Protein AF-B4IPJ2-F1 (afdb_monomer_lite)

Structure (mmCIF, N/CA/C/O backbone):
data_AF-B4IPJ2-F1
#
_entry.id   AF-B4IPJ2-F1
#
loop_
_atom_site.group_PDB
_atom_site.id
_atom_site.type_symbol
_atom_site.label_atom_id
_atom_site.label_alt_id
_atom_site.label_comp_id
_atom_site.label_asym_id
_atom_site.label_entity_id
_atom_site.label_seq_id
_atom_site.pdbx_PDB_ins_code
_atom_site.Cartn_x
_atom_site.Cartn_y
_atom_site.Cartn_z
_atom_site.occupancy
_atom_site.B_iso_or_equiv
_atom_site.auth_seq_id
_atom_site.auth_comp_id
_atom_site.auth_asym_id
_atom_site.auth_atom_id
_atom_site.pdbx_PDB_model_num
ATOM 1 N N . MET A 1 1 ? 66.262 -29.694 -30.016 1.00 44.78 1 MET A N 1
ATOM 2 C CA . MET A 1 1 ? 65.763 -28.352 -30.376 1.00 44.78 1 MET A CA 1
ATOM 3 C C . MET A 1 1 ? 64.591 -28.519 -31.331 1.00 44.78 1 MET A C 1
ATOM 5 O O . MET A 1 1 ? 64.845 -28.832 -32.480 1.00 44.78 1 MET A O 1
ATOM 9 N N . LEU A 1 2 ? 63.349 -28.386 -30.855 1.00 38.03 2 LEU A N 1
ATOM 10 C CA . LEU A 1 2 ? 62.197 -27.907 -31.638 1.00 38.03 2 LEU A CA 1
ATOM 11 C C . LEU A 1 2 ? 61.017 -27.702 -30.669 1.00 38.03 2 LEU A C 1
ATOM 13 O O . LEU A 1 2 ? 60.478 -28.662 -30.130 1.00 38.03 2 LEU A O 1
ATOM 17 N N . ARG A 1 3 ? 60.675 -26.444 -30.381 1.00 39.81 3 ARG A N 1
ATOM 18 C CA . ARG A 1 3 ? 59.405 -26.051 -29.758 1.00 39.81 3 ARG A CA 1
ATOM 19 C C . ARG A 1 3 ? 58.645 -25.289 -30.838 1.00 39.81 3 ARG A C 1
ATOM 21 O O . ARG A 1 3 ? 59.050 -24.181 -31.174 1.00 39.81 3 ARG A O 1
ATOM 28 N N . GLU A 1 4 ? 57.613 -25.895 -31.415 1.00 46.41 4 GLU A N 1
ATOM 29 C CA . GLU A 1 4 ? 56.690 -25.199 -32.314 1.00 46.41 4 GLU A CA 1
ATOM 30 C C . GLU A 1 4 ? 55.860 -24.202 -31.501 1.00 46.41 4 GLU A C 1
ATOM 32 O O . GLU A 1 4 ? 55.110 -24.569 -30.597 1.00 46.41 4 GLU A O 1
ATOM 37 N N . ALA A 1 5 ? 56.042 -22.919 -31.800 1.00 48.00 5 ALA A N 1
ATOM 38 C CA . ALA A 1 5 ? 55.200 -21.849 -31.301 1.00 48.00 5 ALA A CA 1
ATOM 39 C C . ALA A 1 5 ? 53.913 -21.815 -32.138 1.00 48.00 5 ALA A C 1
ATOM 41 O O . ALA A 1 5 ? 53.957 -21.536 -33.336 1.00 48.00 5 ALA A O 1
ATOM 42 N N . LEU A 1 6 ? 52.766 -22.097 -31.513 1.00 53.72 6 LEU A N 1
ATOM 43 C CA . LEU A 1 6 ? 51.465 -21.816 -32.118 1.00 53.72 6 LEU A CA 1
ATOM 44 C C . LEU A 1 6 ? 51.333 -20.309 -32.407 1.00 53.72 6 LEU A C 1
ATOM 46 O O . LEU A 1 6 ? 51.720 -19.466 -31.597 1.00 53.72 6 LEU A O 1
ATOM 50 N N . SER A 1 7 ? 50.757 -19.995 -33.569 1.00 51.19 7 SER A N 1
ATOM 51 C CA . SER A 1 7 ? 50.551 -18.636 -34.078 1.00 51.19 7 SER A CA 1
ATOM 52 C C . SER A 1 7 ? 49.685 -17.770 -33.141 1.00 51.19 7 SER A C 1
ATOM 54 O O . SER A 1 7 ? 48.674 -18.256 -32.618 1.00 51.19 7 SER A O 1
ATOM 56 N N . PRO A 1 8 ? 50.006 -16.467 -32.984 1.00 45.62 8 PRO A N 1
ATOM 57 C CA . PRO A 1 8 ? 49.281 -15.531 -32.114 1.00 45.62 8 PRO A CA 1
ATOM 58 C C . PRO A 1 8 ? 47.792 -15.347 -32.462 1.00 45.62 8 PRO A C 1
ATOM 60 O O . PRO A 1 8 ? 47.043 -14.782 -31.667 1.00 45.62 8 PRO A O 1
ATOM 63 N N . SER A 1 9 ? 47.327 -15.855 -33.605 1.00 42.34 9 SER A N 1
ATOM 64 C CA . SER A 1 9 ? 45.913 -15.817 -33.996 1.00 42.34 9 SER A CA 1
ATOM 65 C C . SER A 1 9 ? 45.018 -16.804 -33.231 1.00 42.34 9 SER A C 1
ATOM 67 O O . SER A 1 9 ? 43.816 -16.569 -33.147 1.00 42.34 9 SER A O 1
ATOM 69 N N . VAL A 1 10 ? 45.566 -17.873 -32.635 1.00 45.91 10 VAL A N 1
ATOM 70 C CA . VAL A 1 10 ? 44.762 -18.891 -31.917 1.00 45.91 10 VAL A CA 1
ATOM 71 C C . VAL A 1 10 ? 44.386 -18.441 -30.496 1.00 45.91 10 VAL A C 1
ATOM 73 O O . VAL A 1 10 ? 43.338 -18.813 -29.978 1.00 45.91 10 VAL A O 1
ATOM 76 N N . VAL A 1 11 ? 45.178 -17.557 -29.882 1.00 45.03 11 VAL A N 1
ATOM 77 C CA . VAL A 1 11 ? 44.972 -17.083 -28.496 1.00 45.03 11 VAL A CA 1
ATOM 78 C C . VAL A 1 11 ? 43.772 -16.125 -28.366 1.00 45.03 11 VAL A C 1
ATOM 80 O O . VAL A 1 11 ? 43.311 -15.842 -27.264 1.00 45.03 11 VAL A O 1
ATOM 83 N N . ARG A 1 12 ? 43.202 -15.645 -29.478 1.00 42.81 12 ARG A N 1
ATOM 84 C CA . ARG A 1 12 ? 42.180 -14.585 -29.472 1.00 42.81 12 ARG A CA 1
ATOM 85 C C . ARG A 1 12 ? 40.736 -15.065 -29.247 1.00 42.81 12 ARG A C 1
ATOM 87 O O . ARG A 1 12 ? 39.860 -14.226 -29.075 1.00 42.81 12 ARG A O 1
ATOM 94 N N . ILE A 1 13 ? 40.470 -16.375 -29.242 1.00 48.00 13 ILE A N 1
ATOM 95 C CA . ILE A 1 13 ? 39.093 -16.911 -29.144 1.00 48.00 13 ILE A CA 1
ATOM 96 C C . ILE A 1 13 ? 38.626 -17.106 -27.687 1.00 48.00 13 ILE A C 1
ATOM 98 O O . ILE A 1 13 ? 37.430 -17.209 -27.433 1.0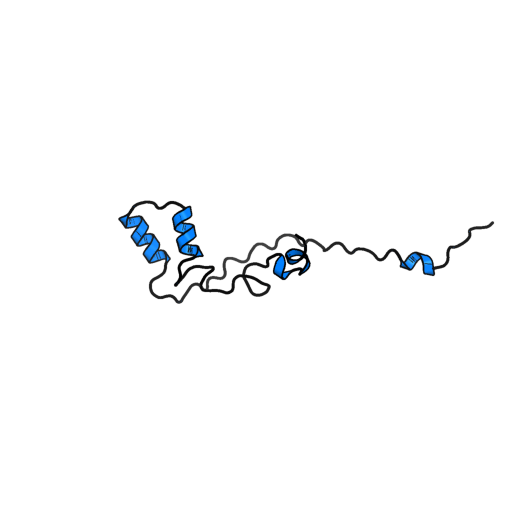0 48.00 13 ILE A O 1
ATOM 102 N N . LEU A 1 14 ? 39.522 -17.045 -26.699 1.00 41.78 14 LEU A N 1
ATOM 103 C CA . LEU A 1 14 ? 39.150 -17.104 -25.279 1.00 41.78 14 LEU A CA 1
ATOM 104 C C . LEU A 1 14 ? 39.051 -15.690 -24.694 1.00 41.78 14 LEU A C 1
ATOM 106 O O . LEU A 1 14 ? 39.848 -15.268 -23.859 1.00 41.78 14 LEU A O 1
ATOM 110 N N . GLY A 1 15 ? 38.072 -14.935 -25.196 1.00 31.97 15 GLY A N 1
ATOM 111 C CA . GLY A 1 15 ? 37.666 -13.653 -24.630 1.00 31.97 15 GLY A CA 1
ATOM 112 C C . GLY A 1 15 ? 37.072 -13.857 -23.238 1.00 31.97 15 GLY A C 1
ATOM 113 O O . GLY A 1 15 ? 36.078 -14.558 -23.071 1.00 31.97 15 GLY A O 1
ATOM 114 N N . ALA A 1 16 ? 37.721 -13.257 -22.245 1.00 36.59 16 ALA A N 1
ATOM 115 C CA . ALA A 1 16 ? 37.366 -13.310 -20.839 1.00 36.59 16 ALA A CA 1
ATOM 116 C C . ALA A 1 16 ? 35.902 -12.912 -20.588 1.00 36.59 16 ALA A C 1
ATOM 118 O O . ALA A 1 16 ? 35.488 -11.785 -20.861 1.00 36.59 16 ALA A O 1
ATOM 119 N N . THR A 1 17 ? 35.133 -13.818 -19.988 1.00 35.03 17 THR A N 1
ATOM 120 C CA . THR A 1 17 ? 33.884 -13.476 -19.310 1.00 35.03 17 THR A CA 1
ATOM 121 C C . THR A 1 17 ? 34.238 -12.691 -18.049 1.00 35.03 17 THR A C 1
ATOM 123 O O . THR A 1 17 ? 34.627 -13.264 -17.031 1.00 35.03 17 THR A O 1
ATOM 126 N N . SER A 1 18 ? 34.150 -11.365 -18.122 1.00 34.78 18 SER A N 1
ATOM 127 C CA . SER A 1 18 ? 34.175 -10.506 -16.940 1.00 34.78 18 SER A CA 1
ATOM 128 C C . SER A 1 18 ? 32.929 -10.803 -16.107 1.00 34.78 18 SER A C 1
ATOM 130 O O . SER A 1 18 ? 31.832 -10.384 -16.471 1.00 34.78 18 SER A O 1
ATOM 132 N N . ALA A 1 19 ? 33.082 -11.523 -14.995 1.00 40.00 19 ALA A N 1
ATOM 133 C CA . ALA A 1 19 ? 32.028 -11.636 -13.994 1.00 40.00 19 ALA A CA 1
ATOM 134 C C . ALA A 1 19 ? 31.645 -10.225 -13.499 1.00 40.00 19 ALA A C 1
ATOM 136 O O . ALA A 1 19 ? 32.543 -9.405 -13.275 1.00 40.00 19 ALA A O 1
ATOM 137 N N . PRO A 1 20 ? 30.349 -9.901 -13.337 1.00 39.25 20 PRO A N 1
ATOM 138 C CA . PRO A 1 20 ? 29.960 -8.624 -12.766 1.00 39.25 20 PRO A CA 1
ATOM 139 C C . PRO A 1 20 ? 30.466 -8.577 -11.324 1.00 39.25 20 PRO A C 1
ATOM 141 O O . PRO A 1 20 ? 30.186 -9.460 -10.512 1.00 39.25 20 PRO A O 1
ATOM 144 N N . LYS A 1 21 ? 31.269 -7.558 -11.022 1.00 41.47 21 LYS A N 1
ATOM 145 C CA . LYS A 1 21 ? 31.778 -7.290 -9.681 1.00 41.47 21 LYS A CA 1
ATOM 146 C C . LYS A 1 21 ? 30.582 -7.006 -8.767 1.00 41.47 21 LYS A C 1
ATOM 148 O O . LYS A 1 21 ? 29.949 -5.966 -8.905 1.00 41.47 21 LYS A O 1
ATOM 153 N N . MET A 1 22 ? 30.257 -7.941 -7.872 1.00 42.22 22 MET A N 1
ATOM 154 C CA . MET A 1 22 ? 29.280 -7.709 -6.808 1.00 42.22 22 MET A CA 1
ATOM 155 C C . MET A 1 22 ? 29.894 -6.712 -5.827 1.00 42.22 22 MET A C 1
ATOM 157 O O . MET A 1 22 ? 30.812 -7.045 -5.076 1.00 42.22 22 MET A O 1
ATOM 161 N N . GLU A 1 23 ? 29.440 -5.465 -5.888 1.00 43.25 23 GLU A N 1
ATOM 162 C CA . GLU A 1 23 ? 29.697 -4.495 -4.829 1.00 43.25 23 GLU A CA 1
ATOM 163 C C . GLU A 1 23 ? 28.942 -4.929 -3.559 1.00 43.25 23 GLU A C 1
ATOM 165 O O . GLU A 1 23 ? 27.842 -5.481 -3.664 1.00 43.25 23 GLU A O 1
ATOM 170 N N . PRO A 1 24 ? 29.517 -4.732 -2.358 1.00 45.62 24 PRO A N 1
ATOM 171 C CA . PRO A 1 24 ? 28.815 -5.027 -1.113 1.00 45.62 24 PRO A CA 1
ATOM 172 C C . PRO A 1 24 ? 27.530 -4.181 -1.023 1.00 45.62 24 PRO A C 1
ATOM 174 O O . PRO A 1 24 ? 27.515 -3.065 -1.554 1.00 45.62 24 PRO A O 1
ATOM 177 N N . PRO A 1 25 ? 26.457 -4.671 -0.366 1.00 49.25 25 PRO A N 1
ATOM 178 C CA . PRO A 1 25 ? 25.209 -3.926 -0.252 1.00 49.25 25 PRO A CA 1
ATOM 179 C C . PRO A 1 25 ? 25.479 -2.561 0.385 1.00 49.25 25 PRO A C 1
ATOM 181 O O . PRO A 1 25 ? 25.898 -2.488 1.540 1.00 49.25 25 PRO A O 1
ATOM 184 N N . LYS A 1 26 ? 25.271 -1.479 -0.371 1.00 46.97 26 LYS A N 1
ATOM 185 C CA . LYS A 1 26 ? 25.202 -0.136 0.208 1.00 46.97 26 LYS A CA 1
ATOM 186 C C . LYS A 1 26 ? 24.047 -0.147 1.206 1.00 46.97 26 LYS A C 1
ATOM 188 O O . LYS A 1 26 ? 22.934 -0.516 0.829 1.00 46.97 26 LYS A O 1
ATOM 193 N N . GLU A 1 27 ? 24.330 0.212 2.459 1.00 48.75 27 GLU A N 1
ATOM 194 C CA . GLU A 1 27 ? 23.302 0.537 3.450 1.00 48.75 27 GLU A CA 1
ATOM 195 C C . GLU A 1 27 ? 22.254 1.421 2.777 1.00 48.75 27 GLU A C 1
ATOM 197 O O . GLU A 1 27 ? 22.584 2.414 2.121 1.00 48.75 27 GLU A O 1
ATOM 202 N N . GLN A 1 28 ? 20.998 0.984 2.854 1.00 37.91 28 GLN A N 1
ATOM 203 C CA . GLN A 1 28 ? 19.888 1.683 2.230 1.00 37.91 28 GLN A CA 1
ATOM 204 C C . GLN A 1 28 ? 19.831 3.094 2.824 1.00 37.91 28 GLN A C 1
ATOM 206 O O . GLN A 1 28 ? 19.776 3.212 4.051 1.00 37.91 28 GLN A O 1
ATOM 211 N N . PRO A 1 29 ? 19.836 4.158 2.002 1.00 41.31 29 PRO A N 1
ATOM 212 C CA . PRO A 1 29 ? 19.564 5.479 2.521 1.00 41.31 29 PRO A CA 1
ATOM 213 C C . PRO A 1 29 ? 18.134 5.444 3.057 1.00 41.31 29 PRO A C 1
ATOM 215 O O . PRO A 1 29 ? 17.192 5.074 2.355 1.00 41.31 29 PRO A O 1
ATOM 218 N N . GLU A 1 30 ? 18.023 5.741 4.345 1.00 41.62 30 GLU A N 1
ATOM 219 C CA . GLU A 1 30 ? 16.809 6.113 5.051 1.00 41.62 30 GLU A CA 1
ATOM 220 C C . GLU A 1 30 ? 15.719 6.661 4.119 1.00 41.62 30 GLU A C 1
ATOM 222 O O . GLU A 1 30 ? 15.880 7.712 3.501 1.00 41.62 30 GLU A O 1
ATOM 227 N N . SER A 1 31 ? 14.631 5.881 4.012 1.00 40.59 31 SER A N 1
ATOM 228 C CA . SER A 1 31 ? 13.343 6.195 3.381 1.00 40.59 31 SER A CA 1
ATOM 229 C C . SER A 1 31 ? 13.180 7.697 3.153 1.00 40.59 31 SER A C 1
ATOM 231 O O . SER A 1 31 ? 12.813 8.423 4.081 1.00 40.59 31 SER A O 1
ATOM 233 N N . SER A 1 32 ? 13.449 8.147 1.924 1.00 39.09 32 SER A N 1
ATOM 234 C CA . SER A 1 32 ? 13.334 9.548 1.537 1.00 39.09 32 SER A CA 1
ATOM 235 C C . SER A 1 32 ? 11.904 10.030 1.800 1.00 39.09 32 SER A C 1
ATOM 237 O O . SER A 1 32 ? 10.934 9.740 1.097 1.00 39.09 32 SER A O 1
ATOM 239 N N . SER A 1 33 ? 11.762 10.733 2.916 1.00 42.16 33 SER A N 1
ATOM 240 C CA . SER A 1 33 ? 10.515 11.244 3.448 1.00 42.16 33 SER A CA 1
ATOM 241 C C . SER A 1 33 ? 10.070 12.445 2.620 1.00 42.16 33 SER A C 1
ATOM 243 O O . SER A 1 33 ? 10.253 13.603 2.977 1.00 42.16 33 SER A O 1
ATOM 245 N N . LYS A 1 34 ? 9.421 12.161 1.491 1.00 38.66 34 LYS A N 1
ATOM 246 C CA . LYS A 1 34 ? 8.467 13.086 0.873 1.00 38.66 34 LYS A CA 1
ATOM 247 C C . LYS A 1 34 ? 7.131 12.373 0.689 1.00 38.66 34 LYS A C 1
ATOM 249 O O . LYS A 1 34 ? 6.690 12.024 -0.405 1.00 38.66 34 LYS A O 1
ATOM 254 N N . ALA A 1 35 ? 6.499 12.106 1.826 1.00 46.72 35 ALA A N 1
ATOM 255 C CA . ALA A 1 35 ? 5.123 11.640 1.926 1.00 46.72 35 ALA A CA 1
ATOM 256 C C . ALA A 1 35 ? 4.246 12.773 2.470 1.00 46.72 35 ALA A C 1
ATOM 258 O O . ALA A 1 35 ? 3.631 12.638 3.519 1.00 46.72 35 ALA A O 1
ATOM 259 N N . GLU A 1 36 ? 4.210 13.907 1.771 1.00 50.88 36 GLU A N 1
ATOM 260 C CA . GLU A 1 36 ? 3.299 15.002 2.108 1.00 50.88 36 GLU A CA 1
ATOM 261 C C . GLU A 1 36 ? 2.640 15.548 0.843 1.00 50.88 36 GLU A C 1
ATOM 263 O O . GLU A 1 36 ? 3.225 16.353 0.123 1.00 50.88 36 GLU A O 1
ATOM 268 N N . SER A 1 37 ? 1.438 15.043 0.544 1.00 41.69 37 SER A N 1
ATOM 269 C CA . SER A 1 37 ? 0.269 15.813 0.070 1.00 41.69 37 SER A CA 1
ATOM 270 C C . SER A 1 37 ? -0.856 14.856 -0.350 1.00 41.69 37 SER A C 1
ATOM 272 O O . SER A 1 37 ? -0.879 14.310 -1.446 1.00 41.69 37 SER A O 1
ATOM 274 N N . GLY A 1 38 ? -1.790 14.632 0.571 1.00 46.31 38 GLY A N 1
ATOM 275 C CA . GLY A 1 38 ? -2.987 13.813 0.394 1.00 46.31 38 GLY A CA 1
ATOM 276 C C . GLY A 1 38 ? -3.845 13.988 1.638 1.00 46.31 38 GLY A C 1
ATOM 277 O O . GLY A 1 38 ? -3.760 13.212 2.589 1.00 46.31 38 GLY A O 1
ATOM 278 N N . ASP A 1 39 ? -4.530 15.125 1.670 1.00 46.62 39 ASP A N 1
ATOM 279 C CA . ASP A 1 39 ? -5.227 15.715 2.807 1.00 46.62 39 ASP A CA 1
ATOM 280 C C . ASP A 1 39 ? -6.152 14.696 3.502 1.00 46.62 39 ASP A C 1
ATOM 282 O O . ASP A 1 39 ? -7.115 14.203 2.918 1.00 46.62 39 ASP A O 1
ATOM 286 N N . GLY A 1 40 ? -5.821 14.321 4.744 1.00 56.16 40 GLY A N 1
ATOM 287 C CA . GLY A 1 40 ? -6.538 13.283 5.500 1.00 56.16 40 GLY A CA 1
ATOM 288 C C . GLY A 1 40 ? -5.872 11.901 5.554 1.00 56.16 40 GLY A C 1
ATOM 289 O O . GLY A 1 40 ? -6.585 10.914 5.693 1.00 56.16 40 GLY A O 1
ATOM 290 N N . SER A 1 41 ? -4.535 11.847 5.460 1.00 79.31 41 SER A N 1
ATOM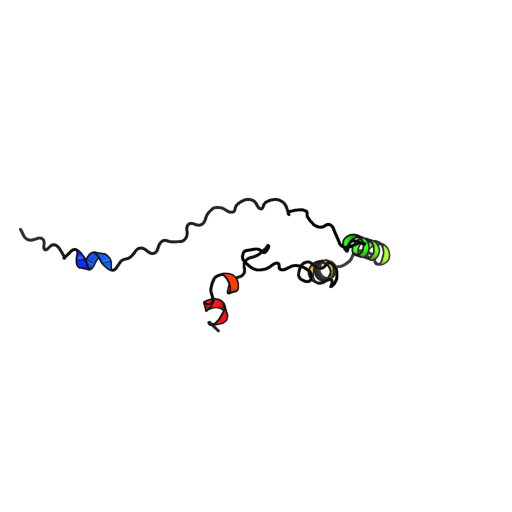 291 C CA . SER A 1 41 ? -3.609 10.743 5.789 1.00 79.31 41 SER A CA 1
ATOM 292 C C . SER A 1 41 ? -4.255 9.364 5.978 1.00 79.31 41 SER A C 1
ATOM 294 O O . SER A 1 41 ? -4.917 9.107 6.984 1.00 79.31 41 SER A O 1
ATOM 296 N N . LEU A 1 42 ? -3.958 8.427 5.077 1.00 88.69 42 LEU A N 1
ATOM 297 C CA . LEU A 1 42 ? -4.301 7.006 5.218 1.00 88.69 42 LEU A CA 1
ATOM 298 C C . LEU A 1 42 ? -3.992 6.453 6.622 1.00 88.69 42 LEU A C 1
ATOM 300 O O . LEU A 1 42 ? -4.752 5.661 7.175 1.00 88.69 42 LEU A O 1
ATOM 304 N N . ALA A 1 43 ? -2.923 6.948 7.253 1.00 90.56 43 ALA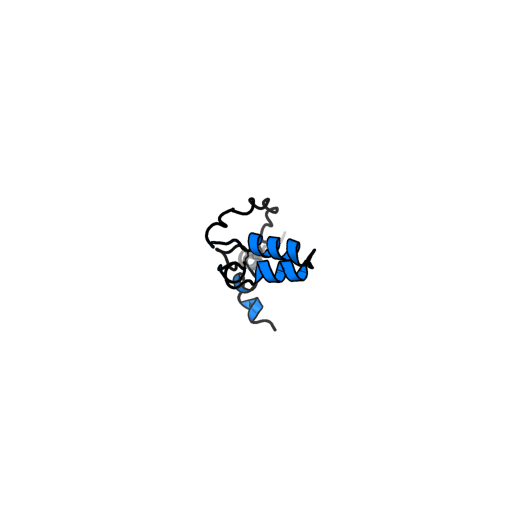 A N 1
ATOM 305 C CA . ALA A 1 43 ? -2.574 6.601 8.624 1.00 90.56 43 ALA A CA 1
ATOM 306 C C . ALA A 1 43 ? -3.634 7.052 9.648 1.00 90.56 43 ALA A C 1
ATOM 308 O O . ALA A 1 43 ? -3.904 6.330 10.604 1.00 90.56 43 ALA A O 1
ATOM 309 N N . LYS A 1 44 ? -4.271 8.215 9.463 1.00 91.69 44 LYS A N 1
ATOM 310 C CA . LYS A 1 44 ? -5.395 8.679 10.294 1.00 91.69 44 LYS A CA 1
ATOM 311 C C . LYS A 1 44 ? -6.611 7.765 10.142 1.00 91.69 44 LYS A C 1
ATOM 313 O O . LYS A 1 44 ? -7.225 7.424 11.150 1.00 91.69 44 LYS A O 1
ATOM 318 N N . GLN A 1 45 ? -6.926 7.338 8.918 1.00 92.12 45 GLN A N 1
ATOM 319 C CA . GLN A 1 45 ? -8.036 6.415 8.650 1.00 92.12 45 GLN A CA 1
ATOM 320 C C . GLN A 1 45 ? -7.784 5.043 9.289 1.00 92.12 45 GLN A C 1
ATOM 322 O O . GLN A 1 45 ? -8.636 4.525 10.009 1.00 92.12 45 GLN A O 1
ATOM 327 N N . LEU A 1 46 ? -6.576 4.500 9.117 1.00 93.50 46 LEU A N 1
AT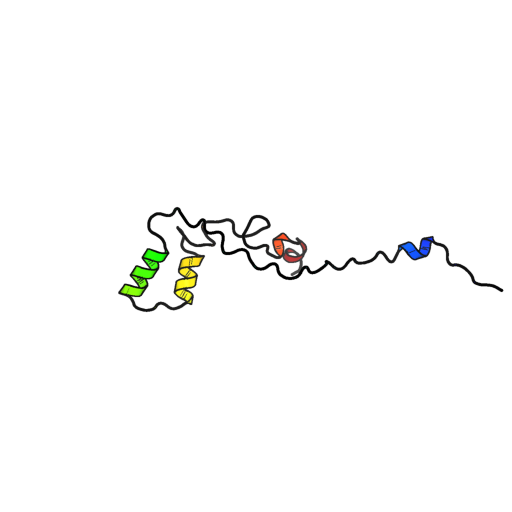OM 328 C CA . LEU A 1 46 ? -6.159 3.241 9.733 1.00 93.50 46 LEU A CA 1
ATOM 329 C C . LEU A 1 46 ? -6.169 3.314 11.262 1.00 93.50 46 LEU A C 1
ATOM 331 O O . LEU A 1 46 ? -6.676 2.402 11.911 1.00 93.50 46 LEU A O 1
ATOM 335 N N . ARG A 1 47 ? -5.684 4.414 11.852 1.00 94.25 47 ARG A N 1
ATOM 336 C CA . ARG A 1 47 ? -5.766 4.638 13.304 1.00 94.25 47 ARG A CA 1
ATOM 337 C C . ARG A 1 47 ? -7.213 4.665 13.786 1.00 94.25 47 ARG A C 1
ATOM 339 O O . ARG A 1 47 ? -7.531 3.978 14.749 1.00 94.25 47 ARG A O 1
ATOM 346 N N . ALA A 1 48 ? -8.088 5.419 13.121 1.00 94.00 48 ALA A N 1
ATOM 347 C CA . ALA A 1 48 ? -9.502 5.491 13.488 1.00 94.00 48 ALA A CA 1
ATOM 348 C C . ALA A 1 48 ? -10.189 4.117 13.397 1.00 94.00 48 ALA A C 1
ATOM 350 O O . ALA A 1 48 ? -10.969 3.749 14.276 1.00 94.00 48 ALA A O 1
ATOM 351 N N . LYS A 1 49 ? -9.851 3.326 12.374 1.00 93.50 49 LYS A N 1
ATOM 352 C CA . LYS A 1 49 ? -10.328 1.950 12.223 1.00 93.50 49 LYS A CA 1
ATOM 353 C C . LYS A 1 49 ? -9.858 1.063 13.375 1.00 93.50 49 LYS A C 1
ATOM 355 O O . LYS A 1 49 ? -10.689 0.494 14.065 1.00 93.50 49 LYS A O 1
ATOM 360 N N . ILE A 1 50 ? -8.559 1.031 13.670 1.00 96.06 50 ILE A N 1
ATOM 361 C CA . ILE A 1 50 ? -8.006 0.213 14.765 1.00 96.06 50 ILE A CA 1
ATOM 362 C C . ILE A 1 50 ? -8.610 0.599 16.125 1.00 96.06 50 ILE A C 1
ATOM 364 O O . ILE A 1 50 ? -8.898 -0.268 16.946 1.00 96.06 50 ILE A O 1
ATOM 368 N N . LEU A 1 51 ? -8.842 1.893 16.364 1.00 96.62 51 LEU A N 1
ATOM 369 C CA . LEU A 1 51 ? -9.466 2.368 17.602 1.00 96.62 51 LEU A CA 1
ATOM 370 C C . LEU A 1 51 ? -10.950 1.984 17.721 1.00 96.62 51 LEU A C 1
ATOM 372 O O . LEU A 1 51 ? -11.437 1.839 18.837 1.00 96.62 51 LEU A O 1
ATOM 376 N N . SER A 1 52 ? -11.668 1.831 16.605 1.00 96.44 52 SER A N 1
ATOM 377 C CA . SER A 1 52 ? -13.107 1.527 16.599 1.00 96.44 52 SER A CA 1
ATOM 378 C C . SER A 1 52 ? -13.418 0.033 16.515 1.00 96.44 52 SER A C 1
ATOM 380 O O . SER A 1 52 ? -14.343 -0.430 17.175 1.00 96.44 52 SER A O 1
ATOM 382 N N . THR A 1 53 ? -12.655 -0.732 15.732 1.00 93.81 53 THR A N 1
ATOM 383 C CA . THR A 1 53 ? -12.877 -2.172 15.519 1.00 93.81 53 THR A CA 1
ATOM 384 C C . THR A 1 53 ? -11.938 -3.059 16.333 1.00 93.81 53 THR A C 1
ATOM 386 O O . THR A 1 53 ? -12.102 -4.276 16.339 1.00 93.81 53 THR A O 1
ATOM 389 N N . GLY A 1 54 ? -10.951 -2.471 17.011 1.00 94.44 54 GLY A N 1
ATOM 390 C CA . GLY A 1 54 ? -9.855 -3.201 17.639 1.00 94.44 54 GLY A CA 1
ATOM 391 C C . GLY A 1 54 ? -8.719 -3.526 16.656 1.00 94.44 54 GLY A C 1
ATOM 392 O O . GLY A 1 54 ? -8.719 -3.051 15.514 1.00 94.44 54 GLY A O 1
ATOM 393 N N . PRO A 1 55 ? -7.719 -4.314 17.093 1.00 95.94 55 PRO A N 1
ATOM 394 C CA . PRO A 1 55 ? -6.565 -4.675 16.274 1.00 95.94 55 PRO A CA 1
ATOM 395 C C . PRO A 1 55 ? -6.973 -5.297 14.934 1.00 95.94 55 PRO A C 1
ATOM 397 O O . PRO A 1 55 ? -7.809 -6.197 14.892 1.00 95.94 55 PRO A O 1
ATOM 400 N N . ILE A 1 56 ? -6.347 -4.845 13.846 1.00 96.25 56 ILE A N 1
ATOM 401 C CA . ILE A 1 56 ? -6.566 -5.400 12.505 1.00 96.25 56 ILE A CA 1
ATOM 402 C C . ILE A 1 56 ? -5.469 -6.413 12.149 1.00 96.25 56 ILE A C 1
ATOM 404 O O . ILE A 1 56 ? -4.318 -6.238 12.564 1.00 96.25 56 ILE A O 1
ATOM 408 N N . PRO A 1 57 ? -5.772 -7.450 11.350 1.00 96.94 57 PRO A N 1
ATOM 409 C CA . PRO A 1 57 ? -4.754 -8.350 10.826 1.00 96.94 57 PRO A CA 1
ATOM 410 C C . PRO A 1 57 ? -3.735 -7.610 9.956 1.00 96.94 57 PRO A C 1
ATOM 412 O O . PRO A 1 57 ? -4.087 -6.715 9.184 1.00 96.94 57 PRO A O 1
ATOM 415 N N . VAL A 1 58 ? -2.478 -8.058 9.990 1.00 96.56 58 VAL A N 1
ATOM 416 C CA . VAL A 1 58 ? -1.405 -7.492 9.151 1.00 96.56 58 VAL A CA 1
ATOM 417 C C . VAL A 1 58 ? -1.771 -7.539 7.666 1.00 96.56 58 VAL A C 1
ATOM 419 O O . VAL A 1 58 ? -1.530 -6.577 6.949 1.00 96.56 58 VAL A O 1
ATOM 422 N N . ALA A 1 59 ? -2.417 -8.614 7.204 1.00 96.56 59 ALA A N 1
ATOM 423 C CA . ALA A 1 59 ? -2.854 -8.737 5.813 1.00 96.56 59 ALA A CA 1
ATOM 424 C C . ALA A 1 59 ? -3.815 -7.611 5.388 1.00 96.56 59 ALA A C 1
ATOM 426 O O . ALA A 1 59 ? -3.729 -7.104 4.271 1.00 96.56 59 ALA A O 1
ATOM 427 N N . GLU A 1 60 ? -4.712 -7.194 6.283 1.00 94.62 60 GLU A N 1
ATOM 428 C CA . GLU A 1 60 ? -5.647 -6.103 6.019 1.00 94.62 60 GLU A CA 1
ATOM 429 C C . GLU A 1 60 ? -4.946 -4.745 6.011 1.00 94.62 60 GLU A C 1
ATOM 431 O O . GLU A 1 60 ? -5.185 -3.948 5.106 1.00 94.62 60 GLU A O 1
ATOM 436 N N . TYR A 1 61 ? -4.039 -4.512 6.962 1.00 95.19 61 TYR A N 1
ATOM 437 C CA . TYR A 1 61 ? -3.186 -3.326 6.957 1.00 95.19 61 TYR A CA 1
ATOM 438 C C . TYR A 1 61 ? -2.381 -3.217 5.653 1.00 95.19 61 TYR A C 1
ATOM 440 O O . TYR A 1 61 ? -2.412 -2.176 5.001 1.00 95.19 61 TYR A O 1
ATOM 448 N N . MET A 1 62 ? -1.712 -4.303 5.247 1.00 95.69 62 MET A N 1
ATOM 449 C CA . MET A 1 62 ? -0.880 -4.351 4.042 1.00 95.69 62 MET A CA 1
ATOM 450 C C . MET A 1 62 ? -1.696 -4.083 2.784 1.00 95.69 62 MET A C 1
ATOM 452 O O . MET A 1 62 ? -1.274 -3.295 1.946 1.00 95.69 62 MET A O 1
ATOM 456 N N . ARG A 1 63 ? -2.889 -4.675 2.663 1.00 94.81 63 ARG A N 1
ATOM 457 C CA . ARG A 1 63 ? -3.797 -4.374 1.551 1.00 94.81 63 ARG A CA 1
ATOM 458 C C . ARG A 1 63 ? -4.096 -2.877 1.480 1.00 94.81 63 ARG A C 1
ATOM 460 O O . ARG A 1 63 ? -3.955 -2.277 0.423 1.00 94.81 63 ARG A O 1
ATOM 467 N N . GLU A 1 64 ? -4.454 -2.268 2.605 1.00 93.06 64 GLU A N 1
ATOM 468 C CA . GLU A 1 64 ? -4.831 -0.857 2.640 1.00 93.06 64 GLU A CA 1
ATOM 469 C C . GLU A 1 64 ? -3.660 0.061 2.249 1.00 93.06 64 GLU A C 1
ATOM 471 O O . GLU A 1 64 ? -3.793 0.890 1.354 1.00 93.06 64 GLU A O 1
ATOM 476 N N . VAL A 1 65 ? -2.478 -0.116 2.844 1.00 93.81 65 VAL A N 1
ATOM 477 C CA . VAL A 1 65 ? -1.325 0.762 2.555 1.00 93.81 65 VAL A CA 1
ATOM 478 C C . VAL A 1 65 ? -0.728 0.558 1.164 1.00 93.81 65 VAL A C 1
ATOM 480 O O . VAL A 1 65 ? -0.134 1.481 0.609 1.00 93.81 65 VAL A O 1
ATOM 483 N N . LEU A 1 66 ? -0.891 -0.627 0.574 1.00 93.50 66 LEU A N 1
ATOM 484 C CA . LEU A 1 66 ? -0.335 -0.938 -0.740 1.00 93.50 66 LEU A CA 1
ATOM 485 C C . LEU A 1 66 ? -1.274 -0.562 -1.887 1.00 93.50 66 LEU A C 1
ATOM 487 O O . LEU A 1 66 ? -0.797 -0.081 -2.914 1.00 93.50 66 LEU A O 1
ATOM 491 N N . THR A 1 67 ? -2.587 -0.760 -1.726 1.00 92.19 67 THR A N 1
ATOM 492 C CA . THR A 1 67 ? -3.546 -0.682 -2.841 1.00 92.19 67 THR A CA 1
ATOM 493 C C . THR A 1 67 ? -4.684 0.317 -2.636 1.00 92.19 67 THR A C 1
ATOM 495 O O . THR A 1 67 ? -5.631 0.305 -3.418 1.00 92.19 67 THR A O 1
ATOM 498 N N . ASN A 1 68 ? -4.649 1.174 -1.610 1.00 90.06 68 ASN A N 1
ATOM 499 C CA . ASN A 1 68 ? -5.656 2.229 -1.468 1.00 90.06 68 ASN A CA 1
ATOM 500 C C . ASN A 1 68 ? -5.651 3.157 -2.711 1.00 90.06 68 ASN A C 1
ATOM 502 O O . ASN A 1 68 ? -4.590 3.656 -3.088 1.00 90.06 68 ASN A O 1
ATOM 506 N N . PRO A 1 69 ? -6.804 3.435 -3.346 1.00 86.69 69 PRO A N 1
ATOM 507 C CA . PRO A 1 69 ? -6.841 4.230 -4.575 1.00 86.69 69 PRO A CA 1
ATOM 508 C C . PRO A 1 69 ? -6.307 5.658 -4.434 1.00 86.69 69 PRO A C 1
ATOM 510 O O . PRO A 1 69 ? -5.808 6.209 -5.402 1.00 86.69 69 PRO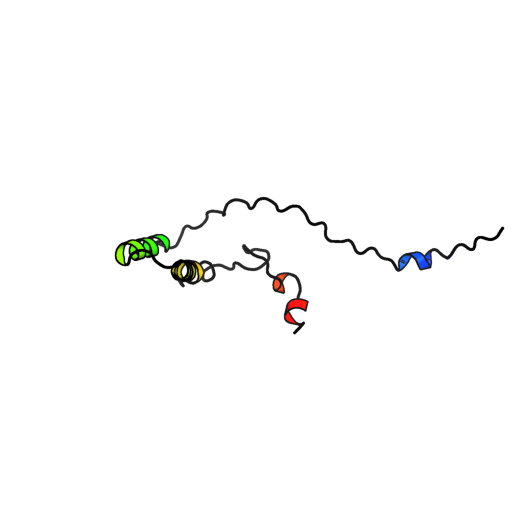 A O 1
ATOM 513 N N . GLN A 1 70 ? -6.405 6.267 -3.248 1.00 84.94 70 GLN A N 1
ATOM 514 C CA . GLN A 1 70 ? -6.013 7.663 -3.023 1.00 84.94 70 GLN A CA 1
ATOM 515 C C . GLN A 1 70 ? -4.591 7.810 -2.475 1.00 84.94 70 GLN A C 1
ATOM 517 O O . GLN A 1 70 ? -3.947 8.827 -2.713 1.00 84.94 70 GLN A O 1
ATOM 522 N N . ALA A 1 71 ? -4.117 6.833 -1.698 1.00 86.81 71 ALA A N 1
ATOM 523 C CA . ALA A 1 71 ? -2.847 6.940 -0.973 1.00 86.81 71 ALA A CA 1
ATOM 524 C C . ALA A 1 71 ? -1.997 5.658 -0.975 1.00 86.81 71 ALA A C 1
ATOM 526 O O . ALA A 1 71 ? -0.947 5.616 -0.336 1.00 86.81 71 ALA A O 1
ATOM 527 N N . GLY A 1 72 ? -2.440 4.605 -1.661 1.00 89.75 72 GLY A N 1
ATOM 528 C CA . GLY A 1 72 ? -1.738 3.331 -1.749 1.00 89.75 72 GLY A CA 1
ATOM 529 C C . GLY A 1 72 ? -0.433 3.453 -2.527 1.00 89.75 72 GLY A C 1
ATOM 530 O O . GLY A 1 72 ? -0.380 4.125 -3.562 1.00 89.75 72 GLY A O 1
ATOM 531 N N . TYR A 1 73 ? 0.601 2.779 -2.028 1.00 90.62 73 TYR A N 1
ATOM 532 C CA . TYR A 1 73 ? 1.961 2.837 -2.563 1.00 90.62 73 TYR A CA 1
ATOM 533 C C . TYR A 1 73 ? 2.048 2.453 -4.050 1.00 90.62 73 TYR A C 1
ATOM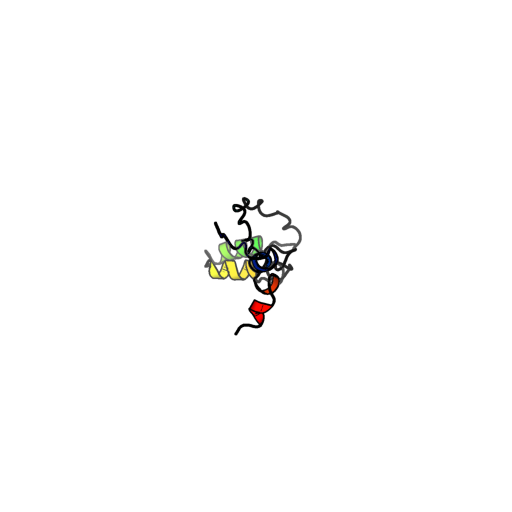 535 O O . TYR A 1 73 ? 2.643 3.190 -4.829 1.00 90.62 73 TYR A O 1
ATOM 543 N N . TYR A 1 74 ? 1.390 1.363 -4.464 1.00 90.31 74 TYR A N 1
ATOM 544 C CA . TYR A 1 74 ? 1.417 0.889 -5.857 1.00 90.31 74 TYR A CA 1
ATOM 545 C C . TYR A 1 74 ? 0.420 1.596 -6.784 1.00 90.31 74 TYR A C 1
ATOM 547 O O . TYR A 1 74 ? 0.432 1.349 -7.984 1.00 90.31 74 TYR A O 1
ATOM 555 N N . MET A 1 75 ? -0.484 2.422 -6.248 1.00 87.00 75 MET A N 1
ATOM 556 C CA . MET A 1 75 ? -1.565 3.031 -7.040 1.00 87.00 75 MET A CA 1
ATOM 557 C C . MET A 1 75 ? -1.242 4.453 -7.496 1.00 87.00 75 MET A C 1
ATOM 559 O O . MET A 1 75 ? -1.742 4.894 -8.524 1.00 87.00 75 MET A O 1
ATOM 563 N N . ASN A 1 76 ? -0.426 5.178 -6.730 1.00 81.31 76 ASN A N 1
ATOM 564 C CA . ASN A 1 76 ? -0.255 6.624 -6.904 1.00 81.31 76 ASN A CA 1
ATOM 565 C C . ASN A 1 76 ? 1.148 7.026 -7.369 1.00 81.31 76 ASN A C 1
ATOM 567 O O . ASN A 1 76 ? 1.459 8.217 -7.413 1.00 81.31 76 ASN A O 1
ATOM 571 N N . ARG A 1 77 ? 2.020 6.053 -7.652 1.00 79.19 77 ARG A N 1
ATOM 572 C CA . ARG A 1 77 ? 3.423 6.274 -8.011 1.00 79.19 77 ARG A CA 1
ATOM 573 C C . ARG A 1 77 ? 3.881 5.237 -9.025 1.00 79.19 77 ARG A C 1
ATOM 575 O O . ARG A 1 77 ? 3.448 4.088 -8.968 1.00 79.19 77 ARG A O 1
ATOM 582 N N . ASP A 1 78 ? 4.780 5.652 -9.908 1.00 82.88 78 ASP A N 1
ATOM 583 C CA . ASP A 1 78 ? 5.551 4.715 -10.715 1.00 82.88 78 ASP A CA 1
ATOM 584 C C . ASP A 1 78 ? 6.721 4.208 -9.866 1.00 82.88 78 ASP A C 1
ATOM 586 O O . ASP A 1 78 ? 7.676 4.936 -9.599 1.00 82.88 78 ASP A O 1
ATOM 590 N N . VAL A 1 79 ? 6.568 3.006 -9.312 1.00 85.56 79 VAL A N 1
ATOM 591 C CA . VAL A 1 79 ? 7.498 2.444 -8.316 1.00 85.56 79 VAL A CA 1
ATOM 592 C C . VAL A 1 79 ? 8.496 1.458 -8.919 1.00 85.56 79 VAL A C 1
ATOM 594 O O . VAL A 1 79 ? 9.416 1.024 -8.223 1.00 85.56 79 VAL A O 1
ATOM 597 N N . PHE A 1 80 ? 8.316 1.090 -10.190 1.00 87.00 80 PHE A N 1
ATOM 598 C CA . PHE A 1 80 ? 9.155 0.119 -10.880 1.00 87.00 80 PHE A CA 1
ATOM 599 C C . PHE A 1 80 ? 10.077 0.795 -11.896 1.00 87.00 80 PHE A C 1
ATOM 601 O O . PHE A 1 80 ? 9.778 1.854 -12.434 1.00 87.00 80 PHE A O 1
ATOM 608 N N . GLY A 1 81 ? 11.204 0.149 -12.183 1.00 83.31 81 GLY A N 1
ATOM 609 C CA . GLY A 1 81 ? 12.155 0.618 -13.189 1.00 83.31 81 GLY A CA 1
ATOM 610 C C . GLY A 1 81 ? 13.320 1.394 -12.584 1.00 83.31 81 GLY A C 1
ATOM 611 O O . GLY A 1 81 ? 13.488 1.463 -11.370 1.00 83.31 81 GLY A O 1
ATOM 612 N N . ARG A 1 82 ? 14.187 1.931 -13.449 1.00 81.69 82 ARG A N 1
ATOM 613 C CA . ARG A 1 82 ? 15.469 2.536 -13.034 1.00 81.69 82 ARG A CA 1
ATOM 614 C C . ARG A 1 82 ? 15.318 3.790 -12.178 1.00 81.69 82 ARG A C 1
ATOM 616 O O . ARG A 1 82 ? 16.184 4.053 -11.354 1.00 81.69 82 ARG A O 1
ATOM 623 N N . GLU A 1 83 ? 14.235 4.526 -12.397 1.00 83.88 83 GLU A N 1
ATOM 624 C CA . GLU A 1 83 ? 13.908 5.759 -11.675 1.00 83.88 83 GLU A CA 1
ATOM 625 C C . GLU A 1 83 ? 12.957 5.504 -10.489 1.00 83.88 83 GLU A C 1
ATOM 627 O O . GLU A 1 83 ? 12.662 6.428 -9.733 1.00 83.88 83 GLU A O 1
ATOM 632 N N . GLY A 1 84 ? 12.461 4.269 -10.341 1.00 84.81 84 GLY A N 1
ATOM 633 C CA . GLY A 1 84 ? 11.585 3.852 -9.251 1.00 84.81 84 GLY A CA 1
ATOM 634 C C . GLY A 1 84 ? 12.357 3.303 -8.050 1.00 84.81 84 GLY A C 1
ATOM 635 O O . GLY A 1 84 ? 13.582 3.190 -8.055 1.00 84.81 84 GLY A O 1
ATOM 636 N N . ASP A 1 85 ? 11.619 2.906 -7.016 1.00 86.69 85 ASP A N 1
ATOM 637 C CA . ASP A 1 85 ? 12.204 2.336 -5.797 1.00 86.69 85 ASP A CA 1
ATOM 638 C C . ASP A 1 85 ? 12.755 0.914 -6.027 1.00 86.69 85 ASP A C 1
ATOM 640 O O . ASP A 1 85 ? 13.642 0.458 -5.301 1.00 86.69 85 ASP A O 1
ATOM 644 N N . PHE A 1 86 ? 12.246 0.204 -7.045 1.00 87.50 86 PHE A N 1
ATOM 645 C CA . PHE A 1 86 ? 12.629 -1.174 -7.350 1.00 87.50 86 PHE A CA 1
ATOM 646 C C . PHE A 1 86 ? 12.815 -1.425 -8.852 1.00 87.50 86 PHE A C 1
ATOM 648 O O . PHE A 1 86 ? 11.921 -1.198 -9.665 1.00 87.50 86 PHE A O 1
ATOM 655 N N . ILE A 1 87 ? 13.943 -2.032 -9.222 1.00 87.50 87 ILE A N 1
ATOM 656 C CA . ILE A 1 87 ? 14.158 -2.588 -10.565 1.00 87.50 87 ILE A CA 1
ATOM 657 C C . ILE A 1 87 ? 13.739 -4.063 -10.555 1.00 87.50 87 ILE A C 1
ATOM 659 O O . ILE A 1 87 ? 14.148 -4.820 -9.675 1.00 87.50 87 ILE A O 1
ATOM 663 N N . THR A 1 88 ? 12.943 -4.488 -11.540 1.00 87.50 88 THR A N 1
ATOM 664 C CA . THR A 1 88 ? 12.492 -5.885 -11.680 1.00 87.50 88 THR A CA 1
ATOM 665 C C . THR A 1 88 ? 13.174 -6.581 -12.862 1.00 87.50 88 THR A C 1
ATOM 667 O O . THR A 1 88 ? 13.806 -5.937 -13.696 1.00 87.50 88 THR A O 1
ATOM 670 N N . SER A 1 89 ? 13.092 -7.913 -12.952 1.00 88.81 89 SER A N 1
ATOM 671 C CA . SER A 1 89 ? 13.773 -8.679 -14.012 1.00 88.81 89 SER A CA 1
ATOM 672 C C . SER A 1 89 ? 13.385 -8.278 -15.446 1.00 88.81 89 SER A C 1
ATOM 674 O O . SER A 1 89 ? 14.303 -8.163 -16.263 1.00 88.81 89 SER A O 1
ATOM 676 N N . PRO A 1 90 ? 12.099 -8.007 -15.768 1.00 82.75 90 PRO A N 1
ATOM 677 C CA . PRO A 1 90 ? 11.722 -7.467 -17.077 1.00 82.75 90 PRO A CA 1
ATOM 678 C C . PRO A 1 90 ? 12.453 -6.169 -17.448 1.00 82.75 90 PRO A C 1
ATOM 680 O O . PRO A 1 90 ? 12.787 -5.971 -18.611 1.00 82.75 90 PRO A O 1
ATOM 683 N N . GLU A 1 91 ? 12.786 -5.333 -16.462 1.00 81.31 91 GLU A N 1
ATOM 684 C CA . GLU A 1 91 ? 13.493 -4.059 -16.665 1.00 81.31 91 GLU A CA 1
ATOM 685 C C . GLU A 1 91 ? 14.995 -4.237 -16.962 1.00 81.31 91 GLU A C 1
ATOM 687 O O . GLU A 1 91 ? 15.667 -3.305 -17.411 1.00 81.31 91 GLU A O 1
ATOM 692 N N . ILE A 1 92 ? 15.554 -5.424 -16.694 1.00 82.00 92 ILE A N 1
ATOM 693 C CA . ILE A 1 92 ? 16.984 -5.727 -16.873 1.00 82.00 92 ILE A CA 1
ATOM 694 C C . ILE A 1 92 ? 17.230 -6.446 -18.198 1.00 82.00 92 ILE A C 1
ATOM 696 O O . ILE A 1 92 ? 18.202 -6.142 -18.894 1.00 82.00 92 ILE A O 1
ATOM 700 N N . SER A 1 93 ? 16.393 -7.425 -18.550 1.00 81.00 93 SER A N 1
ATOM 701 C CA . SER A 1 93 ? 16.579 -8.192 -19.779 1.00 81.00 93 SER A CA 1
ATOM 702 C C . SER A 1 93 ? 15.272 -8.744 -20.333 1.00 81.00 93 SER A C 1
ATOM 704 O O . SER A 1 93 ? 14.528 -9.446 -19.649 1.00 81.00 93 SER A O 1
ATOM 706 N N . GLN A 1 94 ? 15.065 -8.500 -21.627 1.00 78.81 94 GLN A N 1
ATOM 707 C CA . GLN A 1 94 ? 13.897 -8.940 -22.389 1.00 78.81 94 GLN A CA 1
ATOM 708 C C . GLN A 1 94 ? 13.718 -10.468 -22.404 1.00 78.81 94 GLN A C 1
ATOM 710 O O . GLN A 1 94 ? 12.590 -10.953 -22.462 1.00 78.81 94 GLN A O 1
ATOM 715 N N . ILE A 1 95 ? 14.801 -11.239 -22.257 1.00 83.56 95 ILE A N 1
ATOM 716 C CA . ILE A 1 95 ? 14.752 -12.711 -22.275 1.00 83.56 95 ILE A CA 1
ATOM 717 C C . ILE A 1 95 ? 13.831 -13.288 -21.187 1.00 83.56 95 ILE A C 1
ATOM 719 O O . ILE A 1 95 ? 13.266 -14.362 -21.371 1.00 83.56 95 ILE A O 1
ATOM 723 N N . PHE A 1 96 ? 13.630 -12.569 -20.075 1.00 75.00 96 PHE A N 1
ATOM 724 C CA . PHE A 1 96 ? 12.764 -13.013 -18.979 1.00 75.00 96 PHE A CA 1
ATOM 725 C C . PHE A 1 96 ? 11.276 -13.069 -19.357 1.00 75.00 96 PHE A C 1
ATOM 727 O O . PHE A 1 96 ? 10.531 -13.810 -18.723 1.00 75.00 96 PHE A O 1
ATOM 734 N N . GLY A 1 97 ? 10.830 -12.315 -20.367 1.00 73.88 97 GLY A N 1
ATOM 735 C CA . GLY A 1 97 ? 9.450 -12.384 -20.869 1.00 73.88 97 GLY A CA 1
ATOM 736 C C . GLY A 1 97 ? 9.243 -13.428 -21.971 1.00 73.88 97 GLY A C 1
ATOM 737 O O . GLY A 1 97 ? 8.110 -13.822 -22.246 1.00 73.88 97 GLY A O 1
ATOM 738 N N . GLU A 1 98 ? 10.330 -13.866 -22.607 1.00 79.88 98 GLU A N 1
ATOM 739 C CA . GLU A 1 98 ? 10.303 -14.701 -23.813 1.00 79.88 98 GLU A CA 1
ATOM 740 C C . GLU A 1 98 ? 10.544 -16.186 -23.521 1.00 79.88 98 GLU A C 1
ATOM 742 O O . GLU A 1 98 ? 10.064 -17.044 -24.265 1.00 79.88 98 GLU A O 1
ATOM 747 N N . VAL A 1 99 ? 11.237 -16.506 -22.425 1.00 74.06 99 VAL A N 1
ATOM 748 C CA . VAL A 1 99 ? 11.443 -17.886 -21.973 1.00 74.06 99 VAL A CA 1
ATOM 749 C C . VAL A 1 99 ? 10.227 -18.321 -21.147 1.00 74.06 99 VAL A C 1
ATOM 751 O O . VAL A 1 99 ? 10.081 -17.923 -19.993 1.00 74.06 99 VAL A O 1
ATOM 754 N N . ARG A 1 100 ? 9.341 -19.119 -21.753 1.00 53.28 100 ARG A N 1
ATOM 755 C CA . ARG A 1 100 ? 8.283 -19.861 -21.046 1.00 53.28 100 ARG A CA 1
ATOM 756 C C . ARG A 1 100 ? 8.722 -21.277 -20.707 1.00 53.28 100 ARG A C 1
ATOM 758 O O . ARG A 1 100 ? 9.532 -21.834 -21.480 1.00 53.28 100 ARG A O 1
#

Sequence (100 aa):
MLREALSPSVVRILGATSAPKMEPPKEQPESSSKAESGDGSLAKQLRAKILSTGPIPVAEYMREVLTNPQAGYYMNRDVFGREGDFITSPEISQIFGEVR

InterPro domains:
  IPR003788 Protein arginine methyltransferase NDUFAF7 [PTHR12049] (20-98)
  IPR029063 S-adenosyl-L-methionine-dependent methyltransferase superfamily [SSF53335] (43-99)
  IPR038375 Protein arginine methyltransferase NDUFAF7 superfamily [G3DSA:3.40.50.12710] (27-100)

pLDDT: mean 70.08, std 22.78, range [31.97, 96.94]

Secondary structure (DSSP, 8-state):
-------TTGGGG-------------------------TT-HHHHHHHHHHHH-PPPHHHHHHHHHH-TTT-TTTSS--BSTTSSB--HHHH-THHHH--

Organism: Drosophila sechellia (NCBI:txid7238)

Foldseek 3Di:
DDDDDDDPVVVPPCDDDDDPPDDDDDDDPDDPPPPDDQPCDLVNVVVVCCVPVNDDDPVVVLCCQQPPCRHHPPNPDDQEEDPHVYDDPVNVDVVVVVDD

Radius of gyration: 26.4 Å; chains: 1; bounding box: 79×44×52 Å